Protein AF-A0A3G6II23-F1 (afdb_monomer_lite)

Radius of gyration: 24.25 Å; chains: 1; bounding box: 75×29×72 Å

Structure (mmCIF, N/CA/C/O backbone):
data_AF-A0A3G6II23-F1
#
_entry.id   AF-A0A3G6II23-F1
#
loop_
_atom_site.group_PDB
_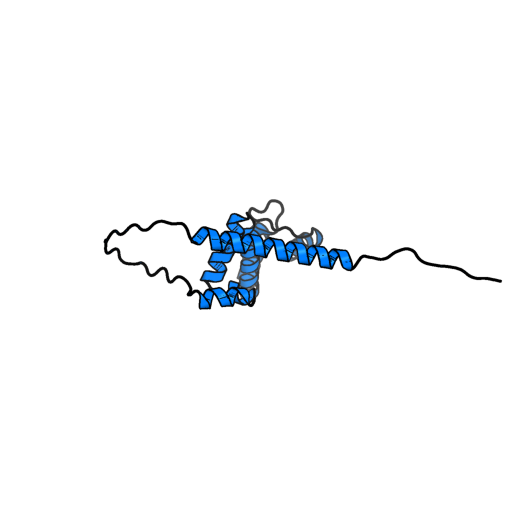atom_site.id
_atom_site.type_symbol
_atom_site.label_atom_id
_atom_site.label_alt_id
_atom_site.label_comp_id
_atom_site.label_asym_id
_atom_site.label_entity_id
_atom_site.label_seq_id
_atom_site.pdbx_PDB_ins_code
_atom_site.Cartn_x
_atom_site.Cartn_y
_atom_site.Cartn_z
_atom_site.occupancy
_atom_site.B_iso_or_equiv
_atom_site.auth_seq_id
_atom_site.auth_comp_id
_atom_site.auth_asym_id
_atom_site.auth_atom_id
_atom_site.pdbx_PDB_model_num
ATOM 1 N N . MET A 1 1 ? 59.950 -9.928 31.447 1.00 36.28 1 MET A N 1
ATOM 2 C CA . MET A 1 1 ? 60.071 -10.099 29.982 1.00 36.28 1 MET A CA 1
ATOM 3 C C . MET A 1 1 ? 59.038 -11.148 29.595 1.00 36.28 1 MET A C 1
ATOM 5 O O . MET A 1 1 ? 59.002 -12.148 30.287 1.00 36.28 1 MET A O 1
ATOM 9 N N . GLU A 1 2 ? 58.118 -11.047 28.642 1.00 39.38 2 GLU A N 1
ATOM 10 C CA . GLU A 1 2 ? 57.603 -10.051 27.690 1.00 39.38 2 GLU A CA 1
ATOM 11 C C . GLU A 1 2 ? 56.221 -10.609 27.256 1.00 39.38 2 GLU A C 1
ATOM 13 O O . GLU A 1 2 ? 56.060 -11.816 27.123 1.00 39.38 2 GLU A O 1
ATOM 18 N N . ARG A 1 3 ? 55.149 -9.812 27.333 1.00 45.25 3 ARG A N 1
ATOM 19 C CA . ARG A 1 3 ? 54.284 -9.350 26.220 1.00 45.25 3 ARG A CA 1
ATOM 20 C C . ARG A 1 3 ? 53.922 -10.353 25.103 1.00 45.25 3 ARG A C 1
ATOM 22 O O . ARG A 1 3 ? 54.780 -10.809 24.365 1.00 45.25 3 ARG A O 1
ATOM 29 N N . GLY A 1 4 ? 52.612 -10.434 24.830 1.00 36.28 4 GLY A N 1
ATOM 30 C CA . GLY A 1 4 ? 52.038 -10.703 23.498 1.00 36.28 4 GLY A CA 1
ATOM 31 C C . GLY A 1 4 ? 50.945 -11.780 23.529 1.00 36.28 4 GLY A C 1
ATOM 32 O O . GLY A 1 4 ? 51.147 -12.833 24.102 1.00 36.28 4 GLY A O 1
ATOM 33 N N . GLY A 1 5 ? 49.747 -11.624 22.970 1.00 37.66 5 GLY A N 1
ATOM 34 C CA . GLY A 1 5 ? 49.169 -10.561 22.164 1.00 37.66 5 GLY A CA 1
ATOM 35 C C . GLY A 1 5 ? 47.706 -10.912 21.854 1.00 37.66 5 GLY A C 1
ATOM 36 O O . GLY A 1 5 ? 47.361 -12.053 21.562 1.00 37.66 5 GLY A O 1
ATOM 37 N N . ARG A 1 6 ? 46.839 -9.904 21.946 1.00 50.59 6 ARG A N 1
ATOM 38 C CA . ARG A 1 6 ? 45.432 -9.906 21.523 1.00 50.59 6 ARG A CA 1
ATOM 39 C C . ARG A 1 6 ? 45.383 -9.913 19.987 1.00 50.59 6 ARG A C 1
ATOM 41 O O . ARG A 1 6 ? 46.081 -9.083 19.403 1.00 50.59 6 ARG A O 1
ATOM 48 N N . ARG A 1 7 ? 44.550 -10.764 19.359 1.00 48.97 7 ARG A N 1
ATOM 49 C CA . ARG A 1 7 ? 43.719 -10.455 18.160 1.00 48.97 7 ARG A CA 1
ATOM 50 C C . ARG A 1 7 ? 43.048 -11.702 17.540 1.00 48.97 7 ARG A C 1
ATOM 52 O O . ARG A 1 7 ? 43.700 -12.553 16.948 1.00 48.97 7 ARG A O 1
ATOM 59 N N . ARG A 1 8 ? 41.720 -11.742 17.630 1.00 41.81 8 ARG A N 1
ATOM 60 C CA . ARG A 1 8 ? 40.724 -12.422 16.772 1.00 41.81 8 ARG A CA 1
ATOM 61 C C . ARG A 1 8 ? 39.445 -11.600 17.019 1.00 41.81 8 ARG A C 1
ATOM 63 O O . ARG A 1 8 ? 39.199 -11.290 18.177 1.00 41.81 8 ARG A O 1
ATOM 70 N N . SER A 1 9 ? 38.641 -11.123 16.081 1.00 43.41 9 SER A N 1
ATOM 71 C CA . SER A 1 9 ? 38.476 -11.315 14.638 1.00 43.41 9 SER A CA 1
ATOM 72 C C . SER A 1 9 ? 37.402 -10.302 14.214 1.00 43.41 9 SER A C 1
ATOM 74 O O . SER A 1 9 ? 36.353 -10.299 14.845 1.00 43.41 9 SER A O 1
ATOM 76 N N . GLU A 1 10 ? 37.610 -9.499 13.171 1.00 51.62 10 GLU A N 1
ATOM 77 C CA . GLU A 1 10 ? 36.522 -8.744 12.522 1.00 51.62 10 GLU A CA 1
ATOM 78 C C . GLU A 1 10 ? 36.731 -8.741 11.004 1.00 51.62 10 GLU A C 1
ATOM 80 O O . GLU A 1 10 ? 37.762 -8.269 10.518 1.00 51.62 10 GLU A O 1
ATOM 85 N N . PRO A 1 11 ? 35.763 -9.287 10.250 1.00 44.41 11 PRO A N 1
ATOM 86 C CA . PRO A 1 11 ? 35.367 -8.657 8.999 1.00 44.41 11 PRO A CA 1
ATOM 87 C C . PRO A 1 11 ? 33.832 -8.678 8.849 1.00 44.41 11 PRO A C 1
ATOM 89 O O . PRO A 1 11 ? 33.293 -9.518 8.137 1.00 44.41 11 PRO A O 1
ATOM 92 N N . GLU A 1 12 ? 33.113 -7.756 9.496 1.00 49.31 12 GLU A N 1
ATOM 93 C CA . GLU A 1 12 ? 31.643 -7.629 9.353 1.00 49.31 12 GLU A CA 1
ATOM 94 C C . GLU A 1 12 ? 31.201 -6.528 8.361 1.00 49.31 12 GLU A C 1
ATOM 96 O O . GLU A 1 12 ? 30.040 -6.479 7.952 1.00 49.31 12 GLU A O 1
ATOM 101 N N . GLU A 1 13 ? 32.105 -5.660 7.892 1.00 48.53 13 GLU A N 1
ATOM 102 C CA . GLU A 1 13 ? 31.742 -4.582 6.950 1.00 48.53 13 GLU A CA 1
ATOM 103 C C . GLU A 1 13 ? 31.831 -4.975 5.465 1.00 48.53 13 GLU A C 1
ATOM 105 O O . GLU A 1 13 ? 31.092 -4.449 4.624 1.00 48.53 13 GLU A O 1
ATOM 110 N N . ALA A 1 14 ? 32.695 -5.931 5.112 1.00 49.75 14 ALA A N 1
ATOM 111 C CA . ALA A 1 14 ? 32.903 -6.328 3.717 1.00 49.75 14 ALA A CA 1
ATOM 112 C C . ALA A 1 14 ? 31.702 -7.094 3.126 1.00 49.75 14 ALA A C 1
ATOM 114 O O . ALA A 1 14 ? 31.435 -6.997 1.922 1.00 49.75 14 ALA A O 1
ATOM 115 N N . ASP A 1 15 ? 30.954 -7.815 3.965 1.00 51.19 15 ASP A N 1
ATOM 116 C CA . ASP A 1 15 ? 29.873 -8.704 3.533 1.00 51.19 15 ASP A CA 1
ATOM 117 C C . ASP A 1 15 ? 28.603 -7.931 3.136 1.00 51.19 15 ASP A C 1
ATOM 119 O O . ASP A 1 15 ? 28.043 -8.141 2.057 1.00 51.19 15 ASP A O 1
ATOM 123 N N . LYS A 1 16 ? 28.244 -6.886 3.899 1.00 50.97 16 LYS A N 1
ATOM 124 C CA . LYS A 1 16 ? 27.156 -5.949 3.547 1.00 50.97 16 LYS A CA 1
ATOM 125 C C . LYS A 1 16 ? 27.435 -5.215 2.233 1.00 50.97 16 LYS A C 1
AT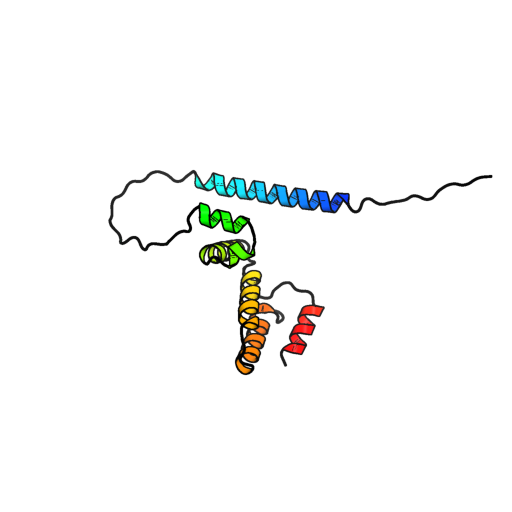OM 127 O O . LYS A 1 16 ? 26.533 -5.029 1.412 1.00 50.97 16 LYS A O 1
ATOM 132 N N . GLY A 1 17 ? 28.690 -4.821 2.000 1.00 52.06 17 GLY A N 1
ATOM 133 C CA . GLY A 1 17 ? 29.118 -4.167 0.761 1.00 52.06 17 GLY A CA 1
ATOM 134 C C . GLY A 1 17 ? 29.103 -5.094 -0.458 1.00 52.06 17 GLY A C 1
ATOM 135 O O . GLY A 1 17 ? 28.891 -4.626 -1.581 1.00 52.06 17 GLY A O 1
ATOM 136 N N . ARG A 1 18 ? 29.313 -6.401 -0.262 1.00 56.75 18 ARG A N 1
ATOM 137 C CA . ARG A 1 18 ? 29.228 -7.422 -1.314 1.00 56.75 18 ARG A CA 1
ATOM 138 C C . ARG A 1 18 ? 27.772 -7.763 -1.625 1.00 56.75 18 ARG A C 1
ATOM 140 O O . ARG A 1 18 ? 27.410 -7.756 -2.796 1.00 56.75 18 ARG A O 1
ATOM 147 N N . MET A 1 19 ? 26.931 -7.920 -0.601 1.00 54.75 19 MET A N 1
ATOM 148 C CA . MET A 1 19 ? 25.493 -8.179 -0.736 1.00 54.75 19 MET A CA 1
ATOM 149 C C . MET A 1 19 ? 24.777 -7.055 -1.501 1.00 54.75 19 MET A C 1
ATOM 151 O O . MET A 1 19 ? 24.095 -7.316 -2.490 1.00 54.75 19 MET A O 1
ATOM 155 N N . LYS A 1 20 ? 25.020 -5.785 -1.135 1.00 58.53 20 LYS A N 1
ATOM 156 C CA . LYS A 1 20 ? 24.468 -4.620 -1.856 1.00 58.53 20 LYS A CA 1
ATOM 157 C C . LYS A 1 20 ? 24.931 -4.572 -3.314 1.00 58.53 20 LYS A C 1
ATOM 159 O O . LYS A 1 20 ? 24.131 -4.302 -4.204 1.00 58.53 20 LYS A O 1
ATOM 164 N N . ARG A 1 21 ? 26.208 -4.878 -3.585 1.00 59.06 21 ARG A N 1
ATOM 165 C CA . ARG A 1 21 ? 26.749 -4.944 -4.956 1.00 59.06 21 ARG A CA 1
ATOM 166 C C . ARG A 1 21 ? 26.128 -6.078 -5.775 1.00 59.06 21 ARG A C 1
ATOM 168 O O . ARG A 1 21 ? 25.925 -5.890 -6.971 1.00 59.06 21 ARG A O 1
ATOM 175 N N . THR A 1 22 ? 25.823 -7.217 -5.159 1.00 60.50 22 THR A N 1
ATOM 176 C CA . THR A 1 22 ? 25.173 -8.358 -5.819 1.00 60.50 22 THR A CA 1
ATOM 177 C C . THR A 1 22 ? 23.723 -8.042 -6.168 1.00 60.50 22 THR A C 1
ATOM 179 O O . THR A 1 22 ? 23.347 -8.197 -7.325 1.00 60.50 22 THR A O 1
ATOM 182 N N . ILE A 1 23 ? 22.952 -7.493 -5.224 1.00 64.94 23 ILE A N 1
ATOM 183 C CA . ILE A 1 23 ? 21.569 -7.054 -5.471 1.00 64.94 23 ILE A CA 1
ATOM 184 C C . ILE A 1 23 ? 21.548 -5.987 -6.571 1.00 64.94 23 ILE A C 1
ATOM 186 O O . ILE A 1 23 ? 20.720 -6.052 -7.477 1.00 64.94 23 ILE A O 1
ATOM 190 N N . ILE A 1 24 ? 22.512 -5.050 -6.550 1.00 67.31 24 ILE A N 1
ATOM 191 C CA . ILE A 1 24 ? 22.590 -3.988 -7.558 1.00 67.31 24 ILE A CA 1
ATOM 192 C C . ILE A 1 24 ? 22.862 -4.526 -8.969 1.00 67.31 24 ILE A C 1
ATOM 194 O O . ILE A 1 24 ? 22.337 -4.023 -9.961 1.00 67.31 24 ILE A O 1
ATOM 198 N N . LYS A 1 25 ? 23.713 -5.544 -9.071 1.00 70.81 25 LYS A N 1
ATOM 199 C CA . LYS A 1 25 ? 24.024 -6.191 -10.347 1.00 70.81 25 LYS A CA 1
ATOM 200 C C . LYS A 1 25 ? 22.844 -7.011 -10.860 1.00 70.81 25 LYS A C 1
ATOM 202 O O . LYS A 1 25 ? 22.554 -6.931 -12.048 1.00 70.81 25 LYS A O 1
ATOM 207 N N . ASP A 1 26 ? 22.144 -7.718 -9.975 1.00 71.50 26 ASP A N 1
ATOM 208 C CA . ASP A 1 26 ? 21.009 -8.562 -10.354 1.00 71.50 26 ASP A CA 1
ATOM 209 C C . ASP A 1 26 ? 19.850 -7.735 -10.931 1.00 71.50 26 ASP A C 1
ATOM 211 O O . ASP A 1 26 ? 19.349 -8.050 -12.011 1.00 71.50 26 ASP A O 1
ATOM 215 N N . TRP A 1 27 ? 19.491 -6.600 -10.311 1.00 75.38 27 TRP A N 1
ATOM 216 C CA . TRP A 1 27 ? 18.425 -5.750 -10.866 1.00 75.38 27 TRP A CA 1
ATOM 217 C C . TRP A 1 27 ? 18.812 -5.102 -12.198 1.00 75.38 27 TRP A C 1
ATOM 219 O O . TRP A 1 27 ? 17.962 -4.967 -13.075 1.00 75.38 27 TRP A O 1
ATOM 229 N N . LYS A 1 28 ? 20.090 -4.750 -12.398 1.00 69.81 28 LYS A N 1
ATOM 230 C CA . LYS A 1 28 ? 20.571 -4.209 -13.681 1.00 69.81 28 LYS A CA 1
ATOM 231 C C . LYS A 1 28 ? 20.484 -5.240 -14.800 1.00 69.81 28 LYS A C 1
ATOM 233 O O . LYS A 1 28 ? 20.065 -4.909 -15.907 1.00 69.81 28 LYS A O 1
ATOM 238 N N . THR A 1 29 ? 20.836 -6.490 -14.512 1.00 73.50 29 THR A N 1
ATOM 239 C CA . THR A 1 29 ? 20.710 -7.592 -15.469 1.00 73.50 29 THR A CA 1
ATOM 240 C C . THR A 1 29 ? 19.243 -7.872 -15.791 1.00 73.50 29 THR A C 1
ATOM 242 O O . THR A 1 29 ? 18.886 -7.951 -16.965 1.00 73.50 29 THR A O 1
ATOM 245 N N . ARG A 1 30 ? 18.366 -7.927 -14.780 1.00 73.62 30 ARG A N 1
ATOM 246 C CA . ARG A 1 30 ? 16.917 -8.117 -14.977 1.00 73.62 30 ARG A CA 1
ATOM 247 C C . ARG A 1 30 ? 16.283 -6.984 -15.790 1.00 73.62 30 ARG A C 1
ATOM 249 O O . ARG A 1 30 ? 15.506 -7.253 -16.704 1.00 73.62 30 ARG A O 1
ATOM 256 N N . LEU A 1 31 ? 16.671 -5.734 -15.527 1.00 70.25 31 LEU A N 1
ATOM 257 C CA . LEU A 1 31 ? 16.208 -4.572 -16.289 1.00 70.25 31 LEU A CA 1
ATOM 258 C C . LEU A 1 31 ? 16.687 -4.611 -17.749 1.00 70.25 31 LEU A C 1
ATOM 260 O O . LEU A 1 31 ? 15.925 -4.293 -18.659 1.00 70.25 31 LEU A O 1
ATOM 264 N N . SER A 1 32 ? 17.922 -5.056 -17.991 1.00 73.62 32 SER A N 1
ATOM 265 C CA . SER A 1 32 ? 18.457 -5.226 -19.348 1.00 73.62 32 SER A CA 1
ATOM 266 C C . SER A 1 32 ? 17.653 -6.249 -20.154 1.00 73.62 32 SER A C 1
ATOM 268 O O . SER A 1 32 ? 17.305 -5.985 -21.304 1.00 73.62 32 SER A O 1
ATOM 270 N N . TYR A 1 33 ? 17.309 -7.393 -19.552 1.00 68.38 33 TYR A N 1
ATOM 271 C CA . TYR A 1 33 ? 16.475 -8.406 -20.208 1.00 68.38 33 TYR A CA 1
ATOM 272 C C . TYR A 1 33 ? 15.077 -7.876 -20.537 1.00 68.38 33 TYR A C 1
ATOM 274 O O . TYR A 1 33 ? 14.564 -8.125 -21.629 1.00 68.38 33 TYR A O 1
ATOM 282 N N . PHE A 1 34 ? 14.488 -7.092 -19.633 1.00 71.25 34 PHE A N 1
ATOM 283 C CA . PHE A 1 34 ? 13.189 -6.462 -19.852 1.00 71.25 34 PHE A CA 1
ATOM 284 C C . PHE A 1 34 ? 13.198 -5.511 -21.062 1.00 71.25 34 PHE A C 1
ATOM 286 O O . PHE A 1 34 ? 12.310 -5.577 -21.913 1.00 71.25 34 PHE A O 1
ATOM 293 N N . LEU A 1 35 ? 14.234 -4.677 -21.190 1.00 71.00 35 LEU A N 1
ATOM 294 C CA . LEU A 1 35 ? 14.381 -3.749 -22.316 1.00 71.00 35 LEU A CA 1
ATOM 295 C C . LEU A 1 35 ? 14.657 -4.474 -23.641 1.00 71.00 35 LEU A C 1
ATOM 297 O O . LEU A 1 35 ? 14.132 -4.086 -24.687 1.00 71.00 35 LEU A O 1
ATOM 301 N N . GLN A 1 36 ? 15.435 -5.556 -23.609 1.00 65.12 36 GLN A N 1
ATOM 302 C CA . GLN A 1 36 ? 15.797 -6.302 -24.813 1.00 65.12 36 GLN A CA 1
ATOM 303 C C . GLN A 1 36 ? 14.621 -7.112 -25.381 1.00 65.12 36 GLN A C 1
ATOM 305 O O . GLN A 1 36 ? 14.463 -7.199 -26.601 1.00 65.12 36 GLN A O 1
ATOM 310 N N . ASN A 1 37 ? 13.726 -7.611 -24.523 1.00 51.81 37 ASN A N 1
ATOM 311 C CA . ASN A 1 37 ? 12.534 -8.346 -24.952 1.00 51.81 37 ASN A CA 1
ATOM 312 C C . ASN A 1 37 ? 11.461 -7.444 -25.605 1.00 51.81 37 ASN A C 1
ATOM 314 O O . ASN A 1 37 ? 10.560 -7.940 -26.277 1.00 51.81 37 ASN A O 1
ATOM 318 N N . SER A 1 38 ? 11.584 -6.114 -25.483 1.00 47.44 38 SER A N 1
ATOM 319 C CA . SER A 1 38 ? 10.703 -5.149 -26.158 1.00 47.44 38 SER A CA 1
ATOM 320 C C . SER A 1 38 ? 10.990 -4.993 -27.662 1.00 47.44 38 SER A C 1
ATOM 322 O O . SER A 1 38 ? 10.232 -4.308 -28.351 1.00 47.44 38 SER A O 1
ATOM 324 N N . SER A 1 39 ? 12.058 -5.605 -28.190 1.00 51.22 39 SER A N 1
ATOM 325 C CA . SER A 1 39 ? 12.508 -5.389 -29.576 1.00 51.22 39 SER A CA 1
ATOM 326 C C . SER A 1 39 ? 12.022 -6.431 -30.594 1.00 51.22 39 SER A C 1
ATOM 328 O O . SER A 1 39 ? 12.281 -6.268 -31.782 1.00 51.22 39 SER A O 1
ATOM 330 N N . ASN A 1 40 ? 11.272 -7.461 -30.182 1.00 56.00 40 ASN A N 1
ATOM 331 C CA . ASN A 1 40 ? 10.752 -8.490 -31.091 1.00 56.00 40 ASN A CA 1
ATOM 332 C C . ASN A 1 40 ? 9.219 -8.566 -31.067 1.00 56.00 40 ASN A C 1
ATOM 33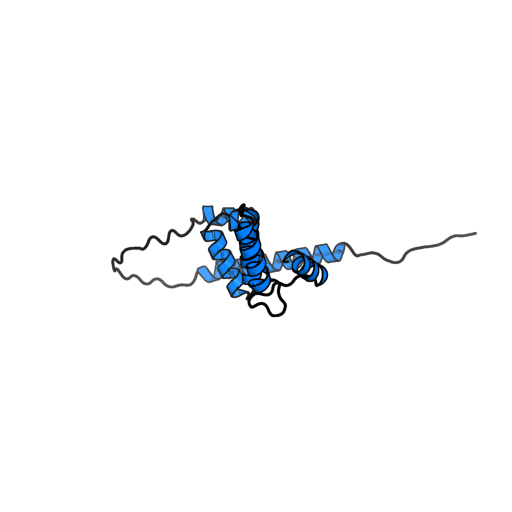4 O O . ASN A 1 40 ? 8.621 -9.458 -30.472 1.00 56.00 40 ASN A O 1
ATOM 338 N N . SER A 1 41 ? 8.559 -7.656 -31.785 1.00 46.12 41 SER A N 1
ATOM 339 C CA . SER A 1 41 ? 7.216 -7.929 -32.305 1.00 46.12 41 SER A CA 1
ATOM 340 C C . SER 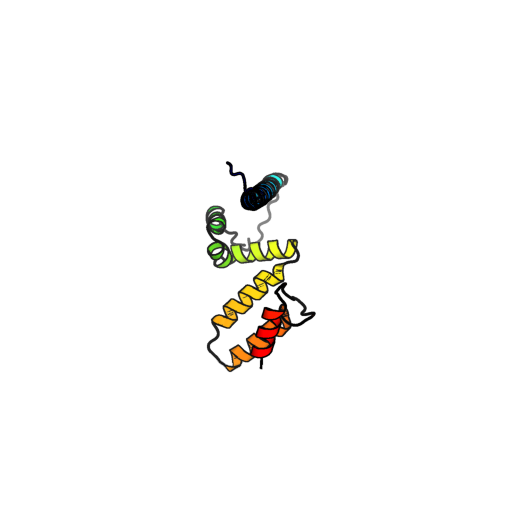A 1 41 ? 7.031 -7.338 -33.705 1.00 46.12 41 SER A C 1
ATOM 342 O O . SER A 1 41 ? 7.312 -6.178 -33.993 1.00 46.12 41 SER A O 1
ATOM 344 N N . ASN A 1 42 ? 6.627 -8.231 -34.603 1.00 42.28 42 ASN 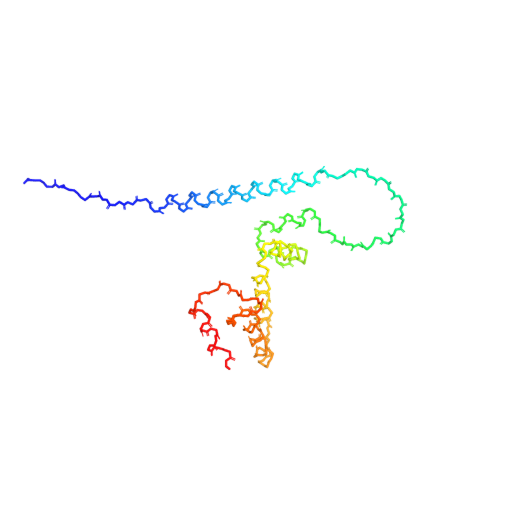A N 1
ATOM 345 C CA . ASN A 1 42 ? 6.608 -8.106 -36.052 1.00 42.28 42 ASN A CA 1
ATOM 346 C C . ASN A 1 42 ? 5.741 -6.960 -36.602 1.00 42.28 42 ASN A C 1
ATOM 348 O O . ASN A 1 42 ? 4.615 -6.725 -36.166 1.00 42.28 42 ASN A O 1
ATOM 352 N N . LYS A 1 43 ? 6.229 -6.358 -37.697 1.00 50.47 43 LYS A N 1
ATOM 353 C CA . LYS A 1 43 ? 5.469 -5.520 -38.639 1.00 50.47 43 LYS A CA 1
ATOM 354 C C . LYS A 1 43 ? 4.190 -6.235 -39.104 1.00 50.47 43 LYS A C 1
ATOM 356 O O . LYS A 1 43 ? 4.266 -7.199 -39.863 1.00 50.47 43 LYS A O 1
ATOM 361 N N . ARG A 1 44 ? 3.013 -5.691 -38.781 1.00 40.81 44 ARG A N 1
ATOM 362 C CA . ARG A 1 44 ? 1.773 -5.909 -39.551 1.00 40.81 44 ARG A CA 1
ATOM 363 C C . ARG A 1 44 ? 1.034 -4.584 -39.745 1.00 40.81 44 ARG A C 1
ATOM 365 O O . ARG A 1 44 ? 0.534 -3.993 -38.796 1.00 40.81 44 ARG A O 1
ATOM 372 N N . LYS A 1 45 ? 0.974 -4.117 -40.999 1.00 51.44 45 LYS A N 1
ATOM 373 C CA . LYS A 1 45 ? 0.099 -3.019 -41.434 1.00 51.44 45 LYS A CA 1
ATOM 374 C C . LYS A 1 45 ? -1.343 -3.531 -41.479 1.00 51.44 45 LYS A C 1
ATOM 376 O O . LYS A 1 45 ? -1.610 -4.487 -42.197 1.00 51.44 45 LYS A O 1
ATOM 381 N N . SER A 1 46 ? -2.272 -2.852 -40.808 1.00 38.75 46 SER A N 1
ATOM 382 C CA . SER A 1 46 ? -3.674 -2.836 -41.233 1.00 38.75 46 SER A CA 1
ATOM 383 C C . SER A 1 46 ? -4.348 -1.534 -40.808 1.00 38.75 46 SER A C 1
ATOM 385 O O . SER A 1 46 ? -4.306 -1.138 -39.646 1.00 38.75 46 SER A O 1
ATOM 387 N N . LYS A 1 47 ? -4.920 -0.845 -41.797 1.00 51.50 47 LYS A N 1
ATOM 388 C CA . LYS A 1 47 ? -5.691 0.390 -41.661 1.00 51.50 47 LYS A CA 1
ATOM 389 C C . LYS A 1 47 ? -7.068 0.045 -41.093 1.00 51.50 47 LYS A C 1
ATOM 391 O O . LYS A 1 47 ? -7.816 -0.643 -41.775 1.00 51.50 47 LYS A O 1
ATOM 396 N N . LYS A 1 48 ? -7.431 0.573 -39.922 1.00 41.75 48 LYS A N 1
ATOM 397 C CA . LYS A 1 48 ? -8.827 0.827 -39.520 1.00 41.75 48 LYS A CA 1
ATOM 398 C C . LYS A 1 48 ? -8.845 1.969 -38.505 1.00 41.75 48 LYS A C 1
ATOM 400 O O . LYS A 1 48 ? -8.244 1.868 -37.441 1.00 41.75 48 LYS A O 1
ATOM 405 N N . ALA A 1 49 ? -9.517 3.057 -38.873 1.00 49.56 49 ALA A N 1
ATOM 406 C CA . ALA A 1 49 ? -9.778 4.204 -38.017 1.00 49.56 49 ALA A CA 1
ATOM 407 C C . ALA A 1 49 ? -10.748 3.794 -36.898 1.00 49.56 49 ALA A C 1
ATOM 409 O O . ALA A 1 49 ? -11.964 3.867 -37.046 1.00 49.56 49 ALA A O 1
ATOM 410 N N . GLY A 1 50 ? -10.205 3.309 -35.786 1.00 40.84 50 GLY A N 1
ATOM 411 C CA . GLY A 1 50 ? -10.893 3.309 -34.502 1.00 40.84 50 GLY A CA 1
ATOM 412 C C . GLY A 1 50 ? -10.496 4.580 -33.768 1.00 40.84 50 GLY A C 1
ATOM 413 O O . GLY A 1 50 ? -9.319 4.932 -33.785 1.00 40.84 50 GLY A O 1
ATOM 414 N N . LYS A 1 51 ? -11.457 5.275 -33.146 1.00 46.84 51 LYS A N 1
ATOM 415 C CA . LYS A 1 51 ? -11.189 6.343 -32.171 1.00 46.84 51 LYS A CA 1
ATOM 416 C C . LYS A 1 51 ? -10.042 5.882 -31.273 1.00 46.84 51 LYS A C 1
ATOM 418 O O . LYS A 1 51 ? -10.250 5.003 -30.435 1.00 46.84 51 LYS A O 1
ATOM 423 N N . HIS A 1 52 ? -8.846 6.442 -31.463 1.00 45.03 52 HIS A N 1
ATOM 424 C CA . HIS A 1 52 ? -7.771 6.284 -30.502 1.00 45.03 52 HIS A CA 1
ATOM 425 C C . HIS A 1 52 ? -8.320 6.891 -29.219 1.00 45.03 52 HIS A C 1
ATOM 427 O O . HIS A 1 52 ? -8.387 8.108 -29.059 1.00 45.03 52 HIS A O 1
ATOM 433 N N . ARG A 1 53 ? -8.782 6.033 -28.304 1.00 45.38 53 ARG A N 1
ATOM 434 C CA . ARG A 1 53 ? -8.723 6.372 -26.893 1.00 45.38 53 ARG A CA 1
ATOM 435 C C . ARG A 1 53 ? -7.281 6.804 -26.705 1.00 45.38 53 ARG A C 1
ATOM 437 O O . ARG A 1 53 ? -6.387 5.974 -26.861 1.00 45.38 53 ARG A O 1
ATOM 444 N N . ASN A 1 54 ? -7.060 8.098 -26.496 1.00 49.06 54 ASN A N 1
ATOM 445 C CA . ASN A 1 54 ? -5.782 8.607 -26.035 1.00 49.06 54 ASN A CA 1
ATOM 446 C C . ASN A 1 54 ? -5.559 7.970 -24.662 1.00 49.06 54 ASN A C 1
ATOM 448 O O . ASN A 1 54 ? -5.848 8.559 -23.626 1.00 49.06 54 ASN A O 1
ATOM 452 N N . TYR A 1 55 ? -5.099 6.720 -24.652 1.00 52.59 55 TYR A N 1
ATOM 453 C CA . TYR A 1 55 ? -4.304 6.196 -23.567 1.00 52.59 55 TYR A CA 1
ATOM 454 C C . TYR A 1 55 ? -3.066 7.073 -23.612 1.00 52.59 55 TYR A C 1
ATOM 456 O O . TYR A 1 55 ? -2.170 6.854 -24.423 1.00 52.59 55 TYR A O 1
ATOM 464 N N . PHE A 1 56 ? -3.119 8.171 -22.864 1.00 69.31 56 PHE A N 1
ATOM 465 C CA . PHE A 1 56 ? -2.039 9.129 -22.753 1.00 69.31 56 PHE A CA 1
ATOM 466 C C . PHE A 1 56 ? -0.913 8.395 -22.031 1.00 69.31 56 PHE A C 1
ATOM 468 O O . PHE A 1 56 ? -0.839 8.385 -20.814 1.00 69.31 56 PHE A O 1
ATOM 475 N N . ARG A 1 57 ? -0.134 7.620 -22.779 1.00 78.00 57 ARG A N 1
ATOM 476 C CA . ARG A 1 57 ? 1.023 6.904 -22.265 1.00 78.00 57 ARG A CA 1
ATOM 477 C C . ARG A 1 57 ? 2.051 7.971 -21.871 1.00 78.00 57 ARG A C 1
ATOM 479 O O . ARG A 1 57 ? 2.217 8.909 -22.652 1.00 78.00 57 ARG A O 1
ATOM 486 N N . PRO A 1 58 ? 2.700 7.856 -20.702 1.00 86.19 58 PRO A N 1
ATOM 487 C CA . PRO A 1 58 ? 3.733 8.807 -20.310 1.00 86.19 58 PRO A CA 1
ATOM 488 C C . PRO A 1 58 ? 4.822 8.851 -21.380 1.00 86.19 58 PRO A C 1
ATOM 490 O O . PRO A 1 58 ? 5.106 7.831 -22.027 1.00 86.19 58 PRO A O 1
ATOM 493 N N . SER A 1 59 ? 5.404 10.031 -21.592 1.00 89.44 59 SER A N 1
ATOM 494 C CA . SER A 1 59 ? 6.544 10.149 -22.499 1.00 89.44 59 SER A CA 1
ATOM 495 C C . SER A 1 59 ? 7.749 9.390 -21.917 1.00 89.44 59 SER A C 1
ATOM 497 O O . SER A 1 59 ? 7.820 9.177 -20.704 1.00 89.44 59 SER A O 1
ATOM 499 N N . PRO A 1 60 ? 8.716 8.960 -22.747 1.00 90.19 60 PRO A N 1
ATOM 500 C CA . PRO A 1 60 ? 9.944 8.352 -22.237 1.00 90.19 60 PRO A CA 1
ATOM 501 C C . PRO A 1 60 ? 10.694 9.259 -21.252 1.00 90.19 60 PRO A C 1
ATOM 503 O O . PRO A 1 60 ? 11.216 8.770 -20.257 1.00 90.19 60 PRO A O 1
ATOM 506 N N . GLU A 1 61 ? 10.694 10.569 -21.506 1.00 90.94 61 GLU A N 1
ATOM 507 C CA . GLU A 1 61 ? 11.305 11.582 -20.636 1.00 90.94 61 GLU A CA 1
ATOM 508 C C . GLU A 1 61 ? 10.596 11.650 -19.276 1.00 90.94 61 GLU A C 1
ATOM 510 O O . GLU A 1 61 ? 11.247 11.612 -18.238 1.00 90.94 61 GLU A O 1
ATOM 515 N N . GLU A 1 62 ? 9.258 11.656 -19.260 1.00 88.88 62 GLU A N 1
ATOM 516 C CA . GLU A 1 62 ? 8.463 11.633 -18.025 1.00 88.88 62 GLU A CA 1
ATOM 517 C C . GLU A 1 62 ? 8.701 10.346 -17.225 1.00 88.88 62 GLU A C 1
ATOM 519 O O . GLU A 1 62 ? 8.833 10.387 -16.004 1.00 88.88 62 GLU A O 1
ATOM 524 N N . ALA A 1 63 ? 8.793 9.199 -17.905 1.00 93.00 63 ALA A N 1
ATOM 525 C CA . ALA A 1 63 ? 9.075 7.919 -17.261 1.00 93.00 63 ALA A CA 1
ATOM 526 C C . ALA A 1 63 ? 10.498 7.845 -16.682 1.00 93.00 63 ALA A C 1
ATOM 528 O O . ALA A 1 63 ? 10.729 7.120 -15.714 1.00 93.00 63 ALA A O 1
ATOM 529 N N . GLN A 1 64 ? 11.451 8.588 -17.250 1.00 94.50 64 GLN A N 1
ATOM 530 C CA . GLN A 1 64 ? 12.824 8.639 -16.754 1.00 94.50 64 GLN A CA 1
ATOM 531 C C . GLN A 1 64 ? 12.910 9.330 -15.386 1.00 94.50 64 GLN A C 1
ATOM 533 O O . GLN A 1 64 ? 13.663 8.864 -14.528 1.00 94.50 64 GLN A O 1
ATOM 538 N N . LEU A 1 65 ? 12.079 10.349 -15.140 1.00 93.44 65 LEU A N 1
ATOM 539 C CA . LEU A 1 65 ? 12.005 11.050 -13.850 1.00 93.44 65 LEU A CA 1
ATOM 540 C C . LEU A 1 65 ? 11.622 10.117 -12.694 1.00 93.44 65 LEU A C 1
ATOM 542 O O . LEU A 1 65 ? 12.093 10.278 -11.574 1.00 93.44 65 LEU A O 1
ATOM 546 N N . TRP A 1 66 ? 10.830 9.074 -12.959 1.00 95.75 66 TRP A N 1
ATOM 547 C CA . TRP A 1 66 ? 10.433 8.113 -11.924 1.00 95.75 66 TRP A CA 1
ATOM 548 C C . TRP A 1 66 ? 11.616 7.333 -11.337 1.00 95.75 66 TRP A C 1
ATOM 550 O O . TRP A 1 66 ? 11.493 6.740 -10.269 1.00 95.75 66 TRP A O 1
ATOM 560 N N . SER A 1 67 ? 12.746 7.288 -12.050 1.00 95.31 67 SER A N 1
ATOM 561 C CA . SER A 1 67 ? 13.969 6.640 -11.574 1.00 95.31 67 SER A CA 1
ATOM 562 C C . SER A 1 67 ? 14.813 7.526 -10.654 1.00 95.31 67 SER A C 1
ATOM 564 O O . SER A 1 67 ? 15.726 7.014 -10.008 1.00 95.31 67 SER A O 1
ATOM 566 N N . GLU A 1 68 ? 14.513 8.827 -10.574 1.00 95.12 68 GLU A N 1
ATOM 567 C CA . GLU A 1 68 ? 15.274 9.786 -9.768 1.00 95.12 68 GLU A CA 1
ATOM 568 C C . GLU A 1 68 ? 14.957 9.650 -8.276 1.00 95.12 68 GLU A C 1
ATOM 570 O O . GLU A 1 68 ? 15.868 9.630 -7.447 1.00 95.12 68 GLU A O 1
ATOM 575 N N . ALA A 1 69 ? 13.676 9.495 -7.930 1.00 95.38 69 ALA A N 1
ATOM 576 C CA . ALA A 1 69 ? 13.233 9.237 -6.567 1.00 95.38 69 ALA A CA 1
ATOM 577 C C . ALA A 1 69 ? 11.931 8.430 -6.539 1.00 95.38 69 ALA A C 1
ATOM 579 O O . ALA A 1 69 ? 11.096 8.505 -7.440 1.00 95.38 69 ALA A O 1
ATOM 580 N N . PHE A 1 70 ? 11.731 7.683 -5.453 1.00 93.38 70 PHE A N 1
ATOM 581 C CA . PHE A 1 70 ? 10.503 6.913 -5.264 1.00 93.38 70 PHE A CA 1
ATOM 582 C C . PHE A 1 70 ? 9.266 7.818 -5.172 1.00 93.38 70 PHE A C 1
ATOM 584 O O . PHE A 1 70 ? 8.213 7.475 -5.702 1.00 93.38 70 PHE A O 1
ATOM 591 N N . ASP A 1 71 ? 9.407 9.006 -4.582 1.00 93.12 71 ASP A N 1
ATOM 592 C CA . ASP A 1 71 ? 8.319 9.982 -4.500 1.00 93.12 71 ASP A CA 1
ATOM 593 C C . ASP A 1 71 ? 7.866 10.470 -5.888 1.00 93.12 71 ASP A C 1
ATOM 595 O O . ASP A 1 71 ? 6.663 10.601 -6.115 1.00 93.12 71 ASP A O 1
ATOM 599 N N . GLU A 1 72 ? 8.784 10.635 -6.851 1.00 95.00 72 GLU A N 1
ATOM 600 C CA . GLU A 1 72 ? 8.450 11.005 -8.240 1.00 95.00 72 GLU A CA 1
ATOM 601 C C . GLU A 1 72 ? 7.624 9.913 -8.935 1.00 95.00 72 GLU A C 1
ATOM 603 O O . GLU A 1 72 ? 6.633 10.192 -9.620 1.00 95.00 72 GLU A O 1
ATOM 608 N N . LEU A 1 73 ? 7.982 8.644 -8.706 1.00 96.00 73 LEU A N 1
ATOM 609 C CA . LEU A 1 73 ? 7.221 7.494 -9.198 1.00 96.00 73 LEU A CA 1
ATOM 610 C C . LEU A 1 73 ? 5.794 7.480 -8.629 1.00 96.00 73 LEU A C 1
ATOM 612 O O . LEU A 1 73 ? 4.841 7.229 -9.369 1.00 96.00 73 LEU A O 1
ATOM 616 N N . LEU A 1 74 ? 5.638 7.731 -7.325 1.00 95.56 74 LEU A N 1
ATOM 617 C CA . LEU A 1 74 ? 4.342 7.658 -6.644 1.00 95.56 74 LEU A CA 1
ATOM 618 C C . LEU A 1 74 ? 3.453 8.884 -6.889 1.00 95.56 74 LEU A C 1
ATOM 620 O O . LEU A 1 74 ? 2.226 8.747 -6.912 1.00 95.56 74 LEU A O 1
ATOM 624 N N . ALA A 1 75 ? 4.042 10.064 -7.093 1.00 92.44 75 ALA A N 1
ATOM 625 C CA . ALA A 1 75 ? 3.321 11.291 -7.422 1.00 92.44 75 ALA A CA 1
ATOM 626 C C . ALA A 1 75 ? 2.706 11.239 -8.831 1.00 92.44 75 ALA A C 1
ATOM 628 O O . ALA A 1 75 ? 1.642 11.816 -9.079 1.00 92.44 75 ALA A O 1
ATOM 629 N N . ASN A 1 76 ? 3.340 10.516 -9.757 1.00 93.75 76 ASN A N 1
ATOM 630 C CA . ASN A 1 76 ? 2.838 10.346 -11.111 1.00 93.75 76 ASN A CA 1
ATOM 631 C C . ASN A 1 76 ? 1.775 9.236 -11.196 1.00 93.75 76 ASN A C 1
ATOM 633 O O . ASN A 1 76 ? 2.023 8.081 -10.856 1.00 93.75 76 ASN A O 1
ATOM 637 N N . LYS A 1 77 ? 0.592 9.539 -11.750 1.00 93.50 77 LYS A N 1
ATOM 638 C CA . LYS A 1 77 ? -0.497 8.550 -11.890 1.00 93.50 77 LYS A CA 1
ATOM 639 C C . LYS A 1 77 ? -0.117 7.319 -12.726 1.00 93.50 77 LYS A C 1
ATOM 641 O O . LYS A 1 77 ? -0.625 6.231 -12.461 1.00 93.50 77 LYS A O 1
ATOM 646 N N . TYR A 1 78 ? 0.739 7.477 -13.738 1.00 94.38 78 TYR A N 1
ATOM 647 C CA . TYR A 1 78 ? 1.219 6.364 -14.559 1.00 94.38 78 TYR A CA 1
ATOM 648 C C . TYR A 1 78 ? 2.354 5.614 -13.876 1.00 94.38 78 TYR A C 1
ATOM 650 O O . TYR A 1 78 ? 2.370 4.388 -13.953 1.00 94.38 78 TYR A O 1
ATOM 658 N N . GLY A 1 79 ? 3.235 6.329 -13.173 1.00 95.50 79 GLY A N 1
ATOM 659 C CA . GLY A 1 79 ? 4.283 5.734 -12.347 1.00 95.50 79 GLY A CA 1
ATOM 660 C C . GLY A 1 79 ? 3.691 4.826 -11.274 1.00 95.50 79 GLY A C 1
ATOM 661 O O . GLY A 1 79 ? 3.992 3.633 -11.230 1.00 95.50 79 GLY A O 1
ATOM 662 N N . LEU A 1 80 ? 2.723 5.333 -10.510 1.00 96.38 80 LEU A N 1
ATOM 663 C CA . LEU A 1 80 ? 2.005 4.551 -9.509 1.00 96.38 80 LEU A CA 1
ATOM 664 C C . LEU A 1 80 ? 1.261 3.353 -10.121 1.00 96.38 80 LEU A C 1
ATOM 666 O O . LEU A 1 80 ? 1.257 2.266 -9.542 1.00 96.38 80 LEU A O 1
ATOM 670 N N . ALA A 1 81 ? 0.621 3.523 -11.282 1.00 95.56 81 ALA A N 1
ATOM 671 C CA . ALA A 1 81 ? -0.066 2.423 -11.958 1.00 95.56 81 ALA A CA 1
ATOM 672 C C . ALA A 1 81 ? 0.913 1.332 -12.422 1.00 95.56 81 ALA A C 1
ATOM 674 O O . ALA A 1 81 ? 0.632 0.146 -12.244 1.00 95.56 81 ALA A O 1
ATOM 675 N N . ALA A 1 82 ? 2.063 1.725 -12.975 1.00 95.69 82 ALA A N 1
ATOM 676 C CA . ALA A 1 82 ? 3.125 0.812 -13.378 1.00 95.69 82 ALA A CA 1
ATOM 677 C C . ALA A 1 82 ? 3.722 0.082 -12.168 1.00 95.69 82 ALA A C 1
ATOM 679 O O . ALA A 1 82 ? 3.872 -1.136 -12.208 1.00 95.69 82 ALA A O 1
ATOM 680 N N . PHE A 1 83 ? 3.978 0.793 -11.069 1.00 97.56 83 PHE A N 1
ATOM 681 C CA . PHE A 1 83 ? 4.512 0.205 -9.843 1.00 97.56 83 PHE A CA 1
ATOM 682 C C . PHE A 1 83 ? 3.534 -0.780 -9.196 1.00 97.56 83 PHE A C 1
ATOM 684 O O . PHE A 1 83 ? 3.919 -1.885 -8.831 1.00 97.56 83 PHE A O 1
ATOM 691 N N . ARG A 1 84 ? 2.239 -0.444 -9.140 1.00 97.44 84 ARG A N 1
ATOM 692 C CA . ARG A 1 84 ? 1.193 -1.387 -8.711 1.00 97.44 84 ARG A CA 1
ATOM 693 C C . ARG A 1 84 ? 1.141 -2.631 -9.594 1.00 97.44 84 ARG A C 1
ATOM 695 O O . ARG A 1 84 ? 0.987 -3.725 -9.071 1.00 97.44 84 ARG A O 1
ATOM 702 N N . ALA A 1 85 ? 1.249 -2.479 -10.915 1.00 97.38 85 ALA A N 1
ATOM 703 C CA . ALA A 1 85 ? 1.272 -3.621 -11.829 1.00 97.38 85 ALA A CA 1
ATOM 704 C C . ALA A 1 85 ? 2.513 -4.503 -11.615 1.00 97.38 85 ALA A C 1
ATOM 706 O O . ALA A 1 85 ? 2.395 -5.724 -11.635 1.00 97.38 85 ALA A O 1
ATOM 707 N N . PHE A 1 86 ? 3.670 -3.888 -11.357 1.00 97.62 86 PHE A N 1
ATOM 708 C CA . PHE A 1 86 ? 4.900 -4.589 -10.998 1.00 97.62 86 PHE A CA 1
ATOM 709 C C . PHE A 1 86 ? 4.749 -5.378 -9.689 1.00 97.62 86 PHE A C 1
ATOM 711 O O . PHE A 1 86 ? 5.000 -6.579 -9.670 1.00 97.62 86 PHE A O 1
ATOM 718 N N . LEU A 1 87 ? 4.252 -4.755 -8.618 1.00 98.31 87 LEU A N 1
ATOM 719 C CA . LEU A 1 87 ? 4.056 -5.453 -7.343 1.00 98.31 87 LEU A CA 1
ATOM 720 C C . LEU A 1 87 ? 3.030 -6.588 -7.449 1.00 98.31 87 LEU A C 1
ATOM 722 O O . LEU A 1 87 ? 3.239 -7.640 -6.860 1.00 98.31 87 LEU A O 1
ATOM 726 N N . LYS A 1 88 ? 1.986 -6.427 -8.275 1.00 97.56 88 LYS A N 1
ATOM 727 C CA . LYS A 1 88 ? 1.039 -7.510 -8.590 1.00 97.56 88 LYS A CA 1
ATOM 728 C C . LYS A 1 88 ? 1.693 -8.697 -9.285 1.00 97.56 88 LYS A C 1
ATOM 730 O O . LYS A 1 88 ? 1.322 -9.833 -9.019 1.00 97.56 88 LYS A O 1
ATOM 735 N N . SER A 1 89 ? 2.645 -8.458 -10.191 1.00 97.81 89 SER A N 1
ATOM 736 C CA . SER A 1 89 ? 3.385 -9.558 -10.827 1.00 97.81 89 SER A CA 1
ATOM 737 C C . SER A 1 89 ? 4.312 -10.297 -9.859 1.00 97.81 89 SER A C 1
ATOM 739 O O . SER A 1 89 ? 4.644 -11.449 -10.110 1.00 97.81 89 SER A O 1
ATOM 741 N N . GLU A 1 90 ? 4.674 -9.650 -8.752 1.00 98.00 90 GLU A N 1
ATOM 742 C CA . GLU A 1 90 ? 5.506 -10.195 -7.676 1.00 98.00 90 GLU A CA 1
ATOM 743 C C . GLU A 1 90 ? 4.677 -10.568 -6.429 1.00 98.00 90 GLU A C 1
ATOM 745 O O . GLU A 1 90 ? 5.250 -10.816 -5.372 1.00 98.00 90 GLU A O 1
ATOM 750 N N . PHE A 1 91 ? 3.339 -10.597 -6.537 1.00 96.19 91 PHE A N 1
ATOM 751 C CA . PHE A 1 91 ? 2.401 -10.939 -5.455 1.00 96.19 91 PHE A CA 1
ATOM 752 C C . PHE A 1 91 ? 2.652 -10.182 -4.136 1.00 96.19 91 PHE A C 1
ATOM 754 O O . PHE A 1 91 ? 2.606 -10.777 -3.061 1.00 96.19 91 PHE A O 1
ATOM 761 N N . CYS A 1 92 ? 2.984 -8.893 -4.223 1.00 98.19 92 CYS A N 1
ATOM 762 C CA . CYS A 1 92 ? 3.317 -8.052 -3.069 1.00 98.19 92 CYS A CA 1
ATOM 763 C C . CYS A 1 92 ? 2.675 -6.650 -3.138 1.00 98.19 92 CYS A C 1
ATOM 765 O O . CYS A 1 92 ? 3.200 -5.664 -2.597 1.00 98.19 92 CYS A O 1
ATOM 767 N N . GLU A 1 93 ? 1.558 -6.512 -3.864 1.00 98.25 93 GLU A N 1
ATOM 768 C CA . GLU A 1 93 ? 0.853 -5.239 -4.031 1.00 98.25 93 GLU A CA 1
ATOM 769 C C . GLU A 1 93 ? 0.210 -4.701 -2.749 1.00 98.25 93 GLU A C 1
ATOM 771 O O . GLU A 1 93 ? -0.047 -3.496 -2.664 1.00 98.25 93 GLU A O 1
ATOM 776 N N . GLU A 1 94 ? -0.005 -5.542 -1.737 1.00 98.50 94 GLU A N 1
ATOM 777 C CA . GLU A 1 94 ? -0.518 -5.137 -0.429 1.00 98.50 94 GLU A CA 1
ATOM 778 C C . GLU A 1 94 ? 0.343 -4.042 0.204 1.00 98.50 94 GLU A C 1
ATOM 780 O O . GLU A 1 94 ? -0.194 -3.128 0.826 1.00 98.50 94 GLU A O 1
ATOM 785 N N . ASN A 1 95 ? 1.657 -4.051 -0.040 1.00 98.44 95 ASN A N 1
ATOM 786 C CA . ASN A 1 95 ? 2.580 -3.068 0.527 1.00 98.44 95 ASN A CA 1
ATOM 787 C C . ASN A 1 95 ? 2.283 -1.643 0.044 1.00 98.44 95 ASN A C 1
ATOM 789 O O . ASN A 1 95 ? 2.215 -0.706 0.845 1.00 98.44 95 ASN A O 1
ATOM 793 N N . ILE A 1 96 ? 2.071 -1.457 -1.266 1.00 98.12 96 ILE A N 1
ATOM 794 C CA . ILE A 1 96 ? 1.749 -0.127 -1.803 1.00 98.12 96 ILE A CA 1
ATOM 795 C C . ILE A 1 96 ? 0.302 0.265 -1.502 1.00 98.12 96 ILE A C 1
ATOM 797 O O . ILE A 1 96 ? 0.004 1.445 -1.316 1.00 98.12 96 ILE A O 1
ATOM 801 N N . GLU A 1 97 ? -0.614 -0.701 -1.447 1.00 98.25 97 GLU A N 1
ATOM 802 C CA . GLU A 1 97 ? -2.002 -0.434 -1.082 1.00 98.25 97 GLU A CA 1
ATOM 803 C C . GLU A 1 97 ? -2.123 0.026 0.375 1.00 98.25 97 GLU A C 1
ATOM 805 O O . GLU A 1 97 ? -2.800 1.025 0.632 1.00 98.25 97 GLU A O 1
ATOM 810 N N . PHE A 1 98 ? -1.398 -0.616 1.294 1.00 98.62 98 PHE A N 1
ATOM 811 C CA . PHE A 1 98 ? -1.295 -0.208 2.691 1.00 98.62 98 PHE A CA 1
ATOM 812 C C . PHE A 1 98 ? -0.680 1.187 2.834 1.00 98.62 98 PHE A C 1
ATOM 814 O O . PHE A 1 98 ? -1.236 2.041 3.531 1.00 98.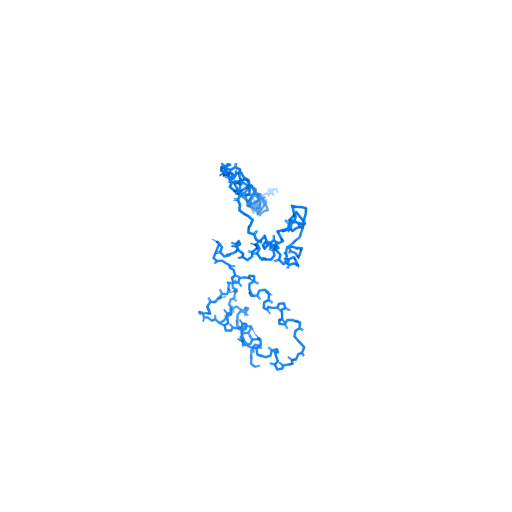62 98 PHE A O 1
ATOM 821 N N . TRP A 1 99 ? 0.431 1.457 2.139 1.00 98.12 99 TRP A N 1
ATOM 822 C CA . TRP A 1 99 ? 1.081 2.769 2.180 1.00 98.12 99 TRP A CA 1
ATOM 823 C C . TRP A 1 99 ? 0.133 3.887 1.725 1.00 98.12 99 TRP A C 1
ATOM 825 O O . TRP A 1 99 ? -0.001 4.909 2.399 1.00 98.12 99 TRP A O 1
ATOM 835 N N . LEU A 1 100 ? -0.606 3.674 0.632 1.00 97.31 100 LEU A N 1
ATOM 836 C CA . LEU A 1 100 ? -1.584 4.646 0.137 1.00 97.31 100 LEU A CA 1
ATOM 837 C C . LEU A 1 100 ? -2.774 4.825 1.082 1.00 97.31 100 LEU A C 1
ATOM 839 O O . LEU A 1 100 ? -3.269 5.944 1.235 1.00 97.31 100 LEU A O 1
ATOM 843 N N . ALA A 1 101 ? -3.229 3.750 1.728 1.00 98.12 101 ALA A N 1
ATOM 844 C CA . ALA A 1 101 ? -4.263 3.840 2.750 1.00 98.12 101 ALA A CA 1
ATOM 845 C C . ALA A 1 101 ? -3.780 4.671 3.952 1.00 98.12 101 ALA A C 1
ATOM 847 O O . ALA A 1 101 ? -4.525 5.515 4.452 1.00 98.12 101 ALA A O 1
ATOM 848 N N . CYS A 1 102 ? -2.515 4.519 4.356 1.00 98.00 102 CYS A N 1
ATOM 849 C CA . CYS A 1 102 ? -1.885 5.347 5.384 1.00 98.00 102 CYS A CA 1
ATOM 850 C C . CYS A 1 102 ? -1.763 6.822 4.964 1.00 98.00 102 CYS A C 1
ATOM 852 O O . CYS A 1 102 ? -2.041 7.712 5.767 1.00 98.00 102 CYS A O 1
ATOM 854 N N . GLU A 1 103 ? -1.387 7.110 3.716 1.00 96.94 103 GLU A N 1
ATOM 855 C CA . GLU A 1 103 ? -1.346 8.481 3.184 1.00 96.94 103 GLU A CA 1
ATOM 856 C C . GLU A 1 103 ? -2.716 9.167 3.240 1.00 96.94 103 GLU A C 1
ATOM 858 O O . GLU A 1 103 ? -2.833 10.322 3.656 1.00 96.94 103 GLU A O 1
ATOM 863 N N . ASP A 1 104 ? -3.769 8.455 2.844 1.00 97.00 104 ASP A N 1
ATOM 864 C CA . ASP A 1 104 ? -5.148 8.940 2.902 1.00 97.00 104 ASP A CA 1
ATOM 865 C C . ASP A 1 104 ? -5.659 9.073 4.353 1.00 97.00 104 ASP A C 1
ATOM 867 O O . ASP A 1 104 ? -6.359 10.034 4.695 1.00 97.00 104 ASP A O 1
ATOM 871 N N . PHE A 1 105 ? -5.264 8.161 5.244 1.00 97.75 105 PHE A N 1
ATOM 872 C CA . PHE A 1 105 ? -5.532 8.257 6.678 1.00 97.75 105 PHE A CA 1
ATOM 873 C C . PHE A 1 105 ? -4.908 9.521 7.282 1.00 97.75 105 PHE A C 1
ATOM 875 O O . PHE A 1 105 ? -5.634 10.326 7.867 1.00 97.75 105 PHE A O 1
ATOM 882 N N . LYS A 1 106 ? -3.613 9.774 7.045 1.00 97.06 106 LYS A N 1
ATOM 883 C CA . LYS A 1 106 ? -2.890 10.963 7.541 1.00 97.06 106 LYS A CA 1
ATOM 884 C C . LYS A 1 106 ? -3.506 12.288 7.083 1.00 97.06 106 LYS A C 1
ATOM 886 O O . LYS A 1 106 ? -3.438 13.280 7.801 1.00 97.06 106 LYS A O 1
ATOM 891 N N . LYS A 1 107 ? -4.127 12.320 5.900 1.00 96.88 107 LYS A N 1
ATOM 892 C CA . LYS A 1 107 ? -4.797 13.515 5.346 1.00 96.88 107 LYS A CA 1
ATOM 893 C C . LYS A 1 107 ? -6.205 13.741 5.915 1.00 96.88 107 LYS A C 1
ATOM 895 O O . LYS A 1 107 ? -6.814 14.785 5.669 1.00 96.88 107 LYS A O 1
ATOM 900 N N . THR A 1 108 ? -6.755 12.782 6.661 1.00 96.50 108 THR A N 1
ATOM 901 C CA . THR A 1 108 ? -8.131 12.838 7.167 1.00 96.50 108 THR A CA 1
ATOM 902 C C . THR A 1 108 ? -8.222 13.695 8.427 1.00 96.50 108 THR A C 1
ATOM 904 O O . THR A 1 108 ? -7.582 13.413 9.427 1.00 96.50 108 THR A O 1
ATOM 907 N N . LYS A 1 109 ? -9.069 14.733 8.397 1.00 95.75 109 LYS A N 1
ATOM 908 C CA . LYS A 1 109 ? -9.247 15.668 9.528 1.00 95.75 109 LYS A CA 1
ATOM 909 C C . LYS A 1 109 ? -10.440 15.349 10.433 1.00 95.75 109 LYS A C 1
ATOM 911 O O . LYS A 1 109 ? -10.490 15.801 11.567 1.00 95.75 109 LYS A O 1
ATOM 916 N N . SER A 1 110 ? -11.436 14.628 9.917 1.00 97.12 110 SER A N 1
ATOM 917 C CA . SER A 1 110 ? -12.661 14.320 10.665 1.00 97.12 110 SER A CA 1
ATOM 918 C C . SER A 1 110 ? -12.415 13.149 11.623 1.00 97.12 110 SER A C 1
ATOM 920 O O . SER A 1 110 ? -12.073 12.071 11.131 1.00 97.12 110 SER A O 1
ATOM 922 N N . PRO A 1 111 ? -12.650 13.307 12.942 1.00 95.00 111 PRO A N 1
ATOM 923 C CA . PRO A 1 111 ? -12.443 12.235 13.920 1.00 95.00 111 PRO A CA 1
ATOM 924 C C . PRO A 1 111 ? -13.241 10.967 13.601 1.00 95.00 111 PRO A C 1
ATOM 926 O O . PRO A 1 111 ? -12.690 9.874 13.583 1.00 95.00 111 PRO A O 1
ATOM 929 N N . GLN A 1 112 ? -14.514 11.113 13.224 1.00 95.75 112 GLN A N 1
ATOM 930 C CA . GLN A 1 112 ? -15.361 9.979 12.834 1.00 95.75 112 GLN A CA 1
ATOM 931 C C . GLN A 1 112 ? -14.789 9.224 11.623 1.00 95.75 112 GLN A C 1
ATOM 933 O O . GLN A 1 112 ? -14.748 7.995 11.610 1.00 95.75 112 GLN A O 1
ATOM 938 N N . LYS A 1 113 ? -14.307 9.951 10.604 1.00 96.62 113 LYS A N 1
ATOM 939 C CA . LYS A 1 113 ? -13.682 9.331 9.424 1.00 96.62 113 LYS A CA 1
ATOM 940 C C . LYS A 1 113 ? -12.341 8.684 9.761 1.00 96.62 113 LYS A C 1
ATOM 942 O O . LYS A 1 113 ? -12.032 7.654 9.171 1.00 96.62 113 LYS A O 1
ATOM 947 N N . LEU A 1 114 ? -11.567 9.261 10.684 1.00 96.62 114 LEU A N 1
ATOM 948 C CA . LEU A 1 114 ? -10.325 8.663 11.175 1.00 96.62 114 LEU A CA 1
ATOM 949 C C . LEU A 1 114 ? -10.606 7.311 11.826 1.00 96.62 114 LEU A C 1
ATOM 951 O O . LEU A 1 114 ? -10.029 6.323 11.390 1.00 96.62 114 LEU A O 1
ATOM 955 N N . THR A 1 115 ? -11.551 7.226 12.765 1.00 96.12 115 THR A N 1
ATOM 956 C CA . THR A 1 115 ? -11.910 5.952 13.414 1.00 96.12 115 THR A CA 1
ATOM 957 C C . THR A 1 115 ? -12.347 4.894 12.398 1.00 96.12 115 THR A C 1
ATOM 959 O O . THR A 1 115 ? -11.895 3.752 12.456 1.00 96.12 115 THR A O 1
ATOM 962 N N . LEU A 1 116 ? -13.188 5.263 11.423 1.00 96.75 116 LEU A N 1
ATOM 963 C CA . LEU A 1 116 ? -13.638 4.333 10.380 1.00 96.75 116 LEU A CA 1
ATOM 964 C C . LEU A 1 116 ? -12.487 3.855 9.484 1.00 96.75 116 LEU A C 1
ATOM 966 O O . LEU A 1 116 ? -12.397 2.666 9.181 1.00 96.75 116 LEU A O 1
ATOM 970 N N . LYS A 1 117 ? -11.593 4.760 9.067 1.00 97.81 117 LYS A N 1
ATOM 971 C CA . LYS A 1 117 ? -10.425 4.405 8.249 1.00 97.81 117 LYS A CA 1
ATOM 972 C C . LYS A 1 117 ? -9.412 3.571 9.028 1.00 97.81 117 LYS A C 1
ATOM 974 O O . LYS A 1 117 ? -8.891 2.624 8.457 1.00 97.81 117 LYS A O 1
ATOM 979 N N . ALA A 1 118 ? -9.174 3.877 10.303 1.00 97.75 118 ALA A N 1
ATOM 980 C CA . ALA A 1 118 ? -8.289 3.102 11.169 1.00 97.75 118 ALA A CA 1
ATOM 981 C C . ALA A 1 118 ? -8.759 1.646 11.262 1.00 97.75 118 ALA A C 1
ATOM 983 O O . ALA A 1 118 ? -7.991 0.737 10.962 1.00 97.75 118 ALA A O 1
ATOM 984 N N . LYS A 1 119 ? -10.049 1.431 11.565 1.00 97.56 119 LYS A N 1
ATOM 985 C CA . LYS A 1 119 ? -10.658 0.092 11.599 1.00 97.56 119 LYS A CA 1
ATOM 986 C C . LYS A 1 119 ? -10.547 -0.624 10.257 1.00 97.56 119 LYS A C 1
ATOM 988 O O . LYS A 1 119 ? -10.174 -1.788 10.212 1.00 97.56 119 LYS A O 1
ATOM 993 N N . LYS A 1 120 ? -10.813 0.081 9.154 1.00 98.12 120 LYS A N 1
ATOM 994 C CA . LYS A 1 120 ? -10.677 -0.493 7.813 1.00 98.12 120 LYS A CA 1
ATOM 995 C C . LYS A 1 120 ? -9.239 -0.922 7.509 1.00 98.12 120 LYS A C 1
ATOM 997 O O . LYS A 1 120 ? -9.029 -2.039 7.063 1.00 98.12 120 LYS A O 1
ATOM 1002 N N . ILE A 1 121 ? -8.258 -0.056 7.762 1.00 98.44 121 ILE A N 1
ATOM 1003 C CA . ILE A 1 121 ? -6.838 -0.362 7.536 1.00 98.44 121 ILE A CA 1
ATOM 1004 C C . ILE A 1 121 ? -6.405 -1.546 8.398 1.00 98.44 121 ILE A C 1
ATOM 1006 O O . ILE A 1 121 ? -5.692 -2.420 7.912 1.00 98.44 121 ILE A O 1
ATOM 1010 N N . TYR A 1 122 ? -6.857 -1.592 9.652 1.00 98.25 122 TYR A N 1
ATOM 1011 C CA . TYR A 1 122 ? -6.565 -2.706 10.540 1.00 98.25 122 TYR A CA 1
ATOM 1012 C C . TYR A 1 122 ? -7.087 -4.030 9.972 1.00 98.25 122 TYR A C 1
ATOM 1014 O O . TYR A 1 122 ? -6.299 -4.949 9.782 1.00 98.25 122 TYR A O 1
ATOM 1022 N N . ASN A 1 123 ? -8.371 -4.098 9.621 1.00 98.19 123 ASN A N 1
ATOM 1023 C CA . ASN A 1 123 ? -8.998 -5.321 9.114 1.00 98.19 123 ASN A CA 1
ATOM 1024 C C . ASN A 1 123 ? -8.445 -5.752 7.745 1.00 98.19 123 ASN A C 1
ATOM 1026 O O . ASN A 1 123 ? -8.342 -6.941 7.468 1.00 98.19 123 ASN A O 1
ATOM 1030 N N . ASP A 1 124 ? -8.102 -4.795 6.876 1.00 98.38 124 ASP A N 1
ATOM 1031 C CA . ASP A 1 124 ? -7.633 -5.097 5.521 1.00 98.38 124 ASP A CA 1
ATOM 1032 C C . ASP A 1 124 ? -6.156 -5.543 5.504 1.00 98.38 124 ASP A C 1
ATOM 1034 O O . ASP A 1 124 ? -5.807 -6.402 4.694 1.00 98.38 124 ASP A O 1
ATOM 1038 N N . PHE A 1 125 ? -5.300 -4.985 6.378 1.00 98.56 125 PHE A N 1
ATOM 1039 C CA . PHE A 1 125 ? -3.836 -5.121 6.274 1.00 98.56 125 PHE A CA 1
ATOM 1040 C C . PHE A 1 125 ? -3.108 -5.586 7.544 1.00 98.56 125 PHE A C 1
ATOM 1042 O O . PHE A 1 125 ? -1.988 -6.078 7.436 1.00 98.56 125 PHE A O 1
ATOM 1049 N N . ILE A 1 126 ? -3.668 -5.391 8.742 1.00 98.12 126 ILE A N 1
ATOM 1050 C CA . ILE A 1 126 ? -2.937 -5.582 10.011 1.00 98.12 126 ILE A CA 1
ATOM 1051 C C . ILE A 1 126 ? -3.446 -6.776 10.807 1.00 98.12 126 ILE A C 1
ATOM 1053 O O . ILE A 1 126 ? -2.640 -7.425 11.467 1.00 98.12 126 ILE A O 1
ATOM 1057 N N . GLU A 1 127 ? -4.748 -7.062 10.800 1.00 96.56 127 GLU A N 1
ATOM 1058 C CA . GLU A 1 127 ? -5.340 -8.180 11.536 1.00 96.56 127 GLU A CA 1
ATOM 1059 C C . GLU A 1 127 ? -4.691 -9.513 11.127 1.00 96.56 127 GLU A C 1
ATOM 1061 O O . GLU A 1 127 ? -4.129 -9.662 10.043 1.00 96.56 127 GLU A O 1
ATOM 1066 N N . LYS A 1 128 ? -4.657 -10.484 12.044 1.00 95.25 128 LYS A N 1
ATOM 1067 C CA . LYS A 1 128 ? -4.172 -11.828 11.709 1.00 95.25 128 LYS A CA 1
ATOM 1068 C C . LYS A 1 128 ? -5.087 -12.423 10.641 1.00 95.25 128 LYS A C 1
ATOM 1070 O O . LYS A 1 128 ? -6.296 -12.391 10.826 1.00 95.25 128 LYS A O 1
ATOM 1075 N N . GLU A 1 129 ? -4.503 -12.985 9.585 1.00 95.75 129 GLU A N 1
ATOM 1076 C CA . GLU A 1 129 ? -5.240 -13.556 8.449 1.00 95.75 129 GLU A CA 1
ATOM 1077 C C . GLU A 1 129 ? -6.049 -12.505 7.666 1.00 95.75 129 GLU A C 1
ATOM 1079 O O . GLU A 1 129 ? -6.994 -12.842 6.951 1.00 95.75 129 GLU A O 1
ATOM 1084 N N . ALA A 1 130 ? -5.665 -11.225 7.763 1.00 97.75 130 ALA A N 1
ATOM 1085 C CA . ALA A 1 130 ? -6.238 -10.177 6.932 1.00 97.75 130 ALA A CA 1
ATOM 1086 C C . ALA A 1 130 ? -6.041 -10.510 5.439 1.00 97.75 130 ALA A C 1
ATOM 1088 O O . ALA A 1 130 ? -4.989 -11.025 5.046 1.00 97.75 130 ALA A O 1
ATOM 1089 N N . PRO A 1 131 ? -7.011 -10.183 4.564 1.00 97.88 131 PRO A N 1
ATOM 1090 C CA . PRO A 1 131 ? -6.955 -10.545 3.146 1.00 97.88 131 PRO A CA 1
ATOM 1091 C C . PRO A 1 131 ? -5.744 -9.953 2.412 1.00 97.88 131 PRO A C 1
ATOM 1093 O O . PRO A 1 131 ? -5.389 -10.437 1.338 1.00 97.88 131 PRO A O 1
ATOM 1096 N N . LYS A 1 132 ? -5.139 -8.894 2.963 1.00 98.19 132 LYS A N 1
ATOM 1097 C CA . LYS A 1 132 ? -3.929 -8.235 2.461 1.00 98.19 132 LYS A CA 1
ATOM 1098 C C . LYS A 1 132 ? -2.923 -8.008 3.593 1.00 98.19 132 LYS A C 1
ATOM 1100 O O . LYS A 1 132 ? -2.344 -6.929 3.696 1.00 98.19 132 LYS A O 1
ATOM 1105 N N . GLU A 1 133 ? -2.778 -8.995 4.481 1.00 98.19 133 GLU A N 1
ATOM 1106 C CA . GLU A 1 133 ? -1.882 -8.917 5.640 1.00 98.19 133 GLU A CA 1
ATOM 1107 C C . GLU A 1 133 ? -0.450 -8.531 5.225 1.00 98.19 133 GLU A C 1
ATOM 1109 O O . GLU A 1 133 ? 0.183 -9.221 4.426 1.00 98.19 133 GLU A O 1
ATOM 1114 N N . ILE A 1 134 ? 0.068 -7.430 5.780 1.00 98.25 134 ILE A N 1
ATOM 1115 C CA . ILE A 1 134 ? 1.444 -6.976 5.537 1.00 98.25 134 ILE A CA 1
ATOM 1116 C C . ILE A 1 134 ? 2.429 -7.657 6.494 1.00 98.25 134 ILE A C 1
ATOM 1118 O O . ILE A 1 134 ? 2.114 -7.947 7.650 1.00 98.25 134 ILE A O 1
ATOM 1122 N N . ASN A 1 135 ? 3.669 -7.847 6.043 1.00 97.56 135 ASN A N 1
ATOM 1123 C CA . ASN A 1 135 ? 4.723 -8.445 6.860 1.00 97.56 135 ASN A CA 1
ATOM 1124 C C . ASN A 1 135 ? 5.379 -7.403 7.788 1.00 97.56 135 ASN A C 1
ATOM 1126 O O . ASN A 1 135 ? 6.335 -6.727 7.404 1.00 97.56 135 ASN A O 1
ATOM 1130 N N . ILE A 1 136 ? 4.859 -7.276 9.010 1.00 96.94 136 ILE A N 1
ATOM 1131 C CA . ILE A 1 136 ? 5.404 -6.422 10.078 1.00 96.94 136 ILE A CA 1
ATOM 1132 C C . ILE A 1 136 ? 5.646 -7.229 11.354 1.00 96.94 136 ILE A C 1
ATOM 1134 O O . ILE A 1 136 ? 5.052 -8.286 11.566 1.00 96.94 136 ILE A O 1
ATOM 1138 N N . ASP A 1 137 ? 6.522 -6.730 12.226 1.00 97.25 137 ASP A N 1
ATOM 1139 C CA . ASP A 1 137 ? 6.828 -7.410 13.477 1.00 97.25 137 ASP A CA 1
ATOM 1140 C C . ASP A 1 137 ? 5.626 -7.429 14.442 1.00 97.25 137 ASP A C 1
ATOM 1142 O O . ASP A 1 137 ? 4.739 -6.566 14.435 1.00 97.25 137 ASP A O 1
ATOM 1146 N N . PHE A 1 138 ? 5.618 -8.436 15.315 1.00 95.44 138 PHE A N 1
ATOM 1147 C CA . PHE A 1 138 ? 4.536 -8.665 16.268 1.00 95.44 138 PHE A CA 1
ATOM 1148 C C . PHE A 1 138 ? 4.329 -7.495 17.242 1.00 95.44 138 PHE A C 1
ATOM 1150 O O . PHE A 1 138 ? 3.194 -7.218 17.635 1.00 95.44 138 PHE A O 1
ATOM 1157 N N . GLN A 1 139 ? 5.398 -6.793 17.633 1.00 97.19 139 GLN A N 1
ATOM 1158 C CA . GLN A 1 139 ? 5.294 -5.679 18.579 1.00 97.19 139 GLN A CA 1
ATOM 1159 C C . GLN A 1 139 ? 4.551 -4.507 17.933 1.00 97.19 139 GLN A C 1
ATOM 1161 O O . GLN A 1 139 ? 3.616 -3.971 18.533 1.00 97.19 139 GLN A O 1
ATOM 1166 N N . THR A 1 140 ? 4.886 -4.176 16.684 1.00 97.06 140 THR A N 1
ATOM 1167 C CA . THR A 1 140 ? 4.186 -3.155 15.896 1.00 97.06 140 THR A CA 1
ATOM 1168 C C . THR A 1 140 ? 2.712 -3.511 15.704 1.00 97.06 140 THR A C 1
ATOM 1170 O O . THR A 1 140 ? 1.843 -2.677 15.965 1.00 97.06 140 THR A O 1
ATOM 1173 N N . LYS A 1 141 ? 2.400 -4.759 15.331 1.00 96.50 141 LYS A N 1
ATOM 1174 C CA . LYS A 1 141 ? 1.013 -5.234 15.157 1.00 96.50 141 LYS A CA 1
ATOM 1175 C C . LYS A 1 141 ? 0.181 -5.086 16.436 1.00 96.50 141 LYS A C 1
ATOM 1177 O O . LYS A 1 141 ? -0.939 -4.572 16.386 1.00 96.50 141 LYS A O 1
ATOM 1182 N N . ASN A 1 142 ? 0.742 -5.455 17.588 1.00 95.44 142 ASN A N 1
ATOM 1183 C CA . ASN A 1 142 ? 0.072 -5.295 18.881 1.00 95.44 142 ASN A CA 1
ATOM 1184 C C . ASN A 1 142 ? -0.143 -3.830 19.254 1.00 95.44 142 ASN A C 1
ATOM 1186 O O . ASN A 1 142 ? -1.222 -3.474 19.722 1.00 95.44 142 ASN A O 1
ATOM 1190 N N . MET A 1 143 ? 0.859 -2.975 19.039 1.00 96.75 143 MET A N 1
ATOM 1191 C CA . MET A 1 143 ? 0.738 -1.545 19.317 1.00 96.75 143 MET A CA 1
ATOM 1192 C C . MET A 1 143 ? -0.368 -0.911 18.471 1.00 96.75 143 MET A C 1
ATOM 1194 O O . MET A 1 143 ? -1.155 -0.121 18.986 1.00 96.75 143 MET A O 1
ATOM 1198 N N . ILE A 1 144 ? -0.468 -1.275 17.190 1.00 96.44 144 ILE A N 1
ATOM 1199 C CA . ILE A 1 144 ? -1.564 -0.809 16.336 1.00 96.44 144 ILE A CA 1
ATOM 1200 C C . ILE A 1 144 ? -2.900 -1.288 16.907 1.00 96.44 144 ILE A C 1
ATOM 1202 O O . ILE A 1 144 ? -3.787 -0.463 17.083 1.00 96.44 144 ILE A O 1
ATOM 1206 N N . ALA A 1 145 ? -3.033 -2.568 17.271 1.00 94.44 145 ALA A N 1
ATOM 1207 C CA . ALA A 1 145 ? -4.279 -3.123 17.808 1.00 94.44 145 ALA A CA 1
ATOM 1208 C C . ALA A 1 145 ? -4.796 -2.375 19.054 1.00 94.44 145 ALA A C 1
ATOM 1210 O O . ALA A 1 145 ? -5.998 -2.149 19.173 1.00 94.44 145 ALA A O 1
ATOM 1211 N N . GLN A 1 146 ? -3.905 -1.930 19.949 1.00 94.81 146 GLN A N 1
ATOM 1212 C CA . GLN A 1 146 ? -4.290 -1.130 21.122 1.00 94.81 146 GLN A CA 1
ATOM 1213 C C . GLN A 1 146 ? -4.808 0.270 20.755 1.00 94.81 146 GLN A C 1
ATOM 1215 O O . GLN A 1 146 ? -5.633 0.828 21.469 1.00 94.81 146 GLN A O 1
ATOM 1220 N N . ASN A 1 147 ? -4.361 0.827 19.628 1.00 92.69 147 ASN A N 1
ATOM 1221 C CA . ASN A 1 147 ? -4.738 2.164 19.162 1.00 92.69 147 ASN A CA 1
ATOM 1222 C C . ASN A 1 147 ? -6.004 2.186 18.282 1.00 92.69 147 ASN A C 1
ATOM 1224 O O . ASN A 1 147 ? -6.396 3.252 17.811 1.00 92.69 147 ASN A O 1
ATOM 1228 N N . ILE A 1 148 ? -6.627 1.031 18.018 1.00 88.38 148 ILE A N 1
ATOM 1229 C CA . ILE A 1 148 ? -7.861 0.925 17.214 1.00 88.38 148 ILE A CA 1
ATOM 1230 C C . ILE A 1 148 ? -9.142 1.105 18.059 1.00 88.38 148 ILE A C 1
ATOM 1232 O O . ILE A 1 148 ? -10.230 1.228 17.485 1.00 88.38 148 ILE A O 1
ATOM 1236 N N . GLN A 1 149 ? -9.020 1.133 19.393 1.00 58.75 149 GLN A N 1
ATOM 1237 C CA . GLN A 1 149 ? -10.141 1.249 20.339 1.00 58.75 149 GLN A CA 1
ATOM 1238 C C . GLN A 1 149 ? -10.921 2.564 20.205 1.00 58.75 149 GLN A C 1
ATOM 1240 O O . GLN A 1 149 ? -10.297 3.647 20.210 1.00 58.75 149 GLN A O 1
#

pLDDT: mean 79.88, std 21.63, range [36.28, 98.62]

Organism: NCBI:txid357696

Foldseek 3Di:
DDDDDDDDDDDPPVVVVVVVVVVVVVVVVVVVVVVVVVPDDDDDDDDDDDPPPCPVQDDPVLVVQCVVDVVSLCVDPNSVVVVLVVCVVVVQSLVVVLVVLVVVLVVDDDPVVNLVSLVVSCQQAQDVVHPSHDDDDPVVSVVSVVVSD

Secondary structure (DSSP, 8-state):
------------HHHHHHHHHHHHHHHHHHHHHHHHHTT-----------------PPPHHHHHHTTT-HHHHHHSHHHHHHHHHHHHHTT-THHHHHHHHHHHHHT---HHHHHHHHHHHIIIIISTT-TT-----HHHHHHHHHTT-

InterPro domains:
  IPR016137 RGS domain [PF00615] (70-149)
  IPR016137 RGS domain [PR01301] (66-87)
  IPR016137 RGS domain [PR01301] (88-106)
  IPR016137 RGS domain [PR01301] (117-140)
  IPR016137 RGS domain [PS50132] (69-149)
  IPR016137 RGS domain [SM00315] (69-149)
  IPR024066 RGS, subdomain 1/3 [G3DSA:1.10.196.10] (59-95)
  IPR036305 RGS domain superfamily [SSF48097] (65-148)
  IPR044926 RGS, subdomain 2 [G3DSA:1.10.167.10] (96-149)

Sequence (149 aa):
MERGGRRRSEPEEADKGRMKRTIIKDWKTRLSYFLQNSSNSNKRKSKKAGKHRNYFRPSPEEAQLWSEAFDELLANKYGLAAFRAFLKSEFCEENIEFWLACEDFKKTKSPQKLTLKAKKIYNDFIEKEAPKEINIDFQTKNMIAQNIQ